Protein AF-A0A816VX18-F1 (afdb_monomer)

pLDDT: mean 90.11, std 10.81, range [42.66, 98.06]

Mean predicted aligned error: 5.82 Å

InterPro domains:
  IPR019721 NADH-ubiquinone oxidoreductase, 21kDa subunit, N-terminal [PF10785] (11-89)
  IPR053229 NADH-ubiquinone oxidoreductase subunit [PTHR34062] (1-101)

Radius of gyration: 18.56 Å; Cα contacts (8 Å, |Δi|>4): 127; chains: 1; bounding box: 46×25×58 Å

Structure (mmCIF, N/CA/C/O backbone):
data_AF-A0A816VX18-F1
#
_entry.id   AF-A0A816VX18-F1
#
loop_
_atom_site.group_PDB
_atom_site.id
_atom_site.type_symbol
_atom_site.label_atom_id
_atom_site.label_alt_id
_atom_site.label_comp_id
_atom_site.label_asym_id
_atom_site.label_entity_id
_atom_site.label_seq_id
_atom_site.pdbx_PDB_ins_code
_atom_site.Cartn_x
_atom_site.Cartn_y
_atom_site.Cartn_z
_atom_site.occupancy
_atom_site.B_iso_or_equiv
_atom_site.auth_seq_id
_atom_site.auth_comp_id
_atom_site.auth_asym_id
_atom_site.auth_atom_id
_atom_site.pdbx_PDB_model_num
ATOM 1 N N . MET A 1 1 ? -30.145 9.230 -4.446 1.00 56.41 1 MET A N 1
ATOM 2 C CA . MET A 1 1 ? -29.275 8.123 -4.893 1.00 56.41 1 MET A CA 1
ATOM 3 C C . MET A 1 1 ? -28.986 7.280 -3.664 1.00 56.41 1 MET A C 1
ATOM 5 O O . MET A 1 1 ? -28.496 7.844 -2.697 1.00 56.41 1 MET A O 1
ATOM 9 N N . ASN A 1 2 ? -29.383 6.006 -3.648 1.00 65.81 2 ASN A N 1
ATOM 10 C CA . ASN A 1 2 ? -29.204 5.138 -2.477 1.00 65.81 2 ASN A CA 1
ATOM 11 C C . ASN A 1 2 ? -27.778 4.574 -2.511 1.00 65.81 2 ASN A C 1
ATOM 13 O O . ASN A 1 2 ? -27.458 3.789 -3.400 1.00 65.81 2 ASN A O 1
ATOM 17 N N . THR A 1 3 ? -26.913 5.022 -1.601 1.00 76.38 3 THR A N 1
ATOM 18 C CA . THR A 1 3 ? -25.482 4.661 -1.544 1.00 76.38 3 THR A CA 1
ATOM 19 C C . THR A 1 3 ? -25.149 3.849 -0.291 1.00 76.38 3 THR A C 1
ATOM 21 O O . THR A 1 3 ? -24.056 3.970 0.262 1.00 76.38 3 THR A O 1
ATOM 24 N N . ASP A 1 4 ? -26.109 3.062 0.197 1.00 78.50 4 ASP A N 1
ATOM 25 C CA . ASP A 1 4 ? -25.935 2.267 1.408 1.00 78.50 4 ASP A CA 1
ATOM 26 C C . ASP A 1 4 ? -24.893 1.170 1.197 1.00 78.50 4 ASP A C 1
ATOM 28 O O . ASP A 1 4 ? -25.033 0.298 0.337 1.00 78.50 4 ASP A O 1
ATOM 32 N N . ILE A 1 5 ? -23.855 1.181 2.032 1.00 74.50 5 ILE A N 1
ATOM 33 C CA . ILE A 1 5 ? -22.851 0.121 2.049 1.00 74.50 5 ILE A CA 1
ATOM 34 C C . ILE A 1 5 ? -23.404 -1.034 2.890 1.00 74.50 5 ILE A C 1
ATOM 36 O O . ILE A 1 5 ? -23.341 -1.059 4.126 1.00 74.50 5 ILE A O 1
ATOM 40 N N . THR A 1 6 ? -24.009 -1.991 2.194 1.00 77.94 6 THR A N 1
ATOM 41 C CA . THR A 1 6 ? -24.430 -3.282 2.738 1.00 77.94 6 THR A CA 1
ATOM 42 C C . THR A 1 6 ? -23.685 -4.371 1.977 1.00 77.94 6 THR A C 1
ATOM 44 O O . THR A 1 6 ? -23.769 -4.461 0.756 1.00 77.94 6 THR A O 1
ATOM 47 N N . ALA A 1 7 ? -22.883 -5.158 2.692 1.00 79.81 7 ALA A N 1
ATOM 48 C CA . ALA A 1 7 ? -22.238 -6.323 2.107 1.00 79.81 7 ALA A CA 1
ATOM 49 C C . ALA A 1 7 ? -23.211 -7.506 2.108 1.00 79.81 7 ALA A C 1
ATOM 51 O O . ALA A 1 7 ? -24.058 -7.621 2.996 1.00 79.81 7 ALA A O 1
ATOM 52 N N . LEU A 1 8 ? -23.064 -8.382 1.114 1.00 81.12 8 LEU A N 1
ATOM 53 C CA . LEU A 1 8 ? -23.797 -9.647 1.048 1.00 81.12 8 LEU A CA 1
ATOM 54 C C . LEU A 1 8 ? -23.406 -10.569 2.215 1.00 81.12 8 LEU A C 1
ATOM 56 O O . LEU A 1 8 ? -24.267 -11.180 2.843 1.00 81.12 8 LEU A O 1
ATOM 60 N N . GLU A 1 9 ? -22.110 -10.622 2.529 1.00 85.00 9 GLU A N 1
ATOM 61 C CA . GLU A 1 9 ? -21.565 -11.351 3.674 1.00 85.00 9 GLU A CA 1
ATOM 62 C C . GLU A 1 9 ? -21.620 -10.482 4.938 1.00 85.00 9 GLU A C 1
ATOM 64 O O . GLU A 1 9 ? -21.331 -9.281 4.904 1.00 85.00 9 GLU A O 1
ATOM 69 N N . LYS A 1 10 ? -21.955 -11.089 6.081 1.00 86.44 10 LYS A N 1
ATOM 70 C CA . LYS A 1 10 ? -21.894 -10.398 7.373 1.00 86.44 10 LYS A CA 1
ATOM 71 C C . LYS A 1 10 ? -20.434 -10.266 7.840 1.00 86.44 10 LYS A C 1
ATOM 73 O O . LYS A 1 10 ? -19.651 -11.190 7.629 1.00 86.44 10 LYS A O 1
ATOM 78 N N . PRO A 1 11 ? -20.065 -9.155 8.505 1.00 89.00 11 PRO A N 1
ATOM 79 C CA . PRO A 1 11 ? -18.744 -9.016 9.110 1.00 89.00 11 PRO A CA 1
ATOM 80 C C . P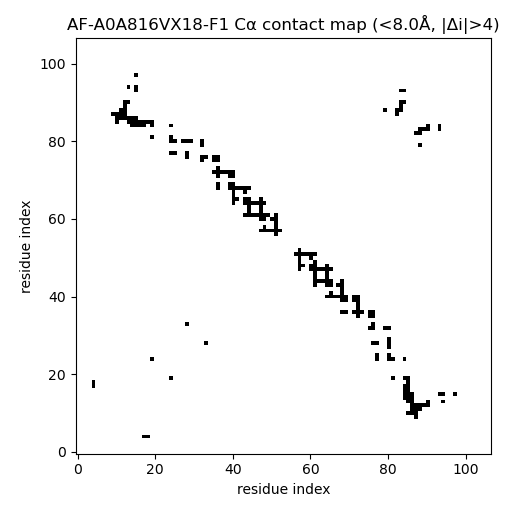RO A 1 11 ? -18.534 -10.098 10.177 1.00 89.00 11 PRO A C 1
ATOM 82 O O . PRO A 1 11 ? -19.426 -10.359 10.986 1.00 89.00 11 PRO A O 1
ATOM 85 N N . GLN A 1 12 ? -17.363 -10.736 10.154 1.00 92.00 12 GLN A N 1
ATOM 86 C CA . GLN A 1 12 ? -16.998 -11.823 11.072 1.00 92.00 12 GLN A CA 1
ATOM 87 C C . GLN A 1 12 ? -16.338 -11.309 12.361 1.00 92.00 12 GLN A C 1
ATOM 89 O O . GLN A 1 12 ? -16.331 -12.010 13.371 1.00 92.00 12 GLN A O 1
ATOM 94 N N . TYR A 1 13 ? -15.817 -10.081 12.338 1.00 93.00 13 TYR A N 1
ATOM 95 C CA . TYR A 1 13 ? -15.158 -9.408 13.456 1.00 93.00 13 TYR A CA 1
ATOM 96 C C . TYR A 1 13 ? -15.981 -8.197 13.933 1.00 93.00 13 TYR A C 1
ATOM 98 O O . TYR A 1 13 ? -16.842 -7.707 13.193 1.00 93.00 13 TYR A O 1
ATOM 106 N N . PRO A 1 14 ? -15.744 -7.683 15.157 1.00 91.81 14 PRO A N 1
ATOM 107 C CA . PRO A 1 14 ? -16.469 -6.525 15.674 1.00 91.81 14 PRO A CA 1
ATOM 108 C C . PRO A 1 14 ? -16.352 -5.317 14.741 1.00 91.81 14 PRO A C 1
ATOM 110 O O . PRO A 1 14 ? -15.257 -4.909 14.371 1.00 91.81 14 PRO A O 1
ATOM 113 N N . VAL A 1 15 ? -17.477 -4.713 14.364 1.00 92.94 15 VAL A N 1
ATOM 114 C CA . VAL A 1 15 ? -17.471 -3.541 13.479 1.00 92.94 15 VAL A CA 1
ATOM 115 C C . VAL A 1 15 ? -17.050 -2.304 14.274 1.00 92.94 15 VAL A C 1
ATOM 117 O O . VAL A 1 15 ? -17.765 -1.877 15.181 1.00 92.94 15 VAL A O 1
ATOM 120 N N . VAL A 1 16 ? -15.912 -1.705 13.916 1.00 91.81 16 VAL A N 1
ATOM 121 C CA . VAL A 1 16 ? -15.431 -0.449 14.519 1.00 91.81 16 VAL A CA 1
ATOM 122 C C . VAL A 1 16 ? -16.078 0.753 13.834 1.00 91.81 16 VAL A C 1
ATOM 124 O O . VAL A 1 16 ? -16.511 1.697 14.497 1.00 91.81 16 VAL A O 1
ATOM 127 N N . ASP A 1 17 ? -16.150 0.720 12.504 1.00 89.69 17 ASP A N 1
ATOM 128 C CA . ASP A 1 17 ? -16.812 1.728 11.682 1.00 89.69 17 ASP A CA 1
ATOM 129 C C . ASP A 1 17 ? -17.375 1.079 10.412 1.00 89.69 17 ASP A C 1
ATOM 131 O O . ASP A 1 17 ? -16.641 0.460 9.644 1.00 89.69 17 ASP A O 1
ATOM 135 N N . ARG A 1 18 ? -18.687 1.211 10.196 1.00 87.25 18 ARG A N 1
ATOM 136 C CA . ARG A 1 18 ? -19.390 0.575 9.073 1.00 87.25 18 ARG A CA 1
ATOM 137 C C . ARG A 1 18 ? -19.130 1.275 7.738 1.00 87.25 18 ARG A C 1
ATOM 139 O O . ARG A 1 18 ? -19.188 0.623 6.701 1.00 87.25 18 ARG A O 1
ATOM 146 N N . ASN A 1 19 ? -18.886 2.583 7.754 1.00 90.44 19 ASN A N 1
ATOM 147 C CA . ASN A 1 19 ? -18.629 3.371 6.550 1.00 90.44 19 ASN A CA 1
ATOM 148 C C . ASN A 1 19 ? -17.539 4.412 6.849 1.00 90.44 19 ASN A C 1
ATOM 150 O O . ASN A 1 19 ? -17.837 5.603 6.992 1.00 90.44 19 ASN A O 1
ATOM 154 N N . PRO A 1 20 ? -16.279 3.967 7.012 1.00 89.69 20 PRO A N 1
ATOM 155 C CA . PRO A 1 20 ? -15.204 4.854 7.414 1.00 89.69 20 PRO A CA 1
ATOM 156 C C . PRO A 1 20 ? -14.892 5.868 6.300 1.00 89.69 20 PRO A C 1
ATOM 158 O O . PRO A 1 20 ? -14.706 5.475 5.1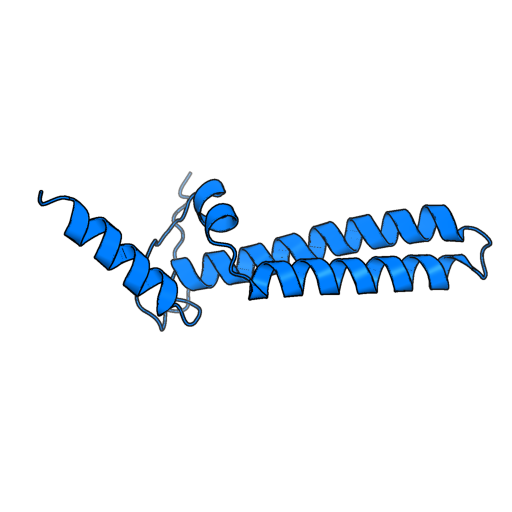45 1.00 89.69 20 PRO A O 1
ATOM 161 N N . PRO A 1 21 ? -14.759 7.171 6.614 1.00 93.25 21 PRO A N 1
ATOM 162 C CA . PRO A 1 21 ? -14.340 8.155 5.625 1.00 93.25 21 PRO A CA 1
ATOM 163 C C . PRO A 1 21 ? -12.902 7.880 5.170 1.00 93.25 21 PRO A C 1
ATOM 165 O O . PRO A 1 21 ? -12.084 7.345 5.922 1.00 93.25 21 PRO A O 1
ATOM 168 N N . PHE A 1 22 ? -12.562 8.306 3.951 1.00 91.94 22 PHE A N 1
ATOM 169 C CA . PHE A 1 22 ? -11.258 8.047 3.329 1.00 91.94 22 PHE A CA 1
ATOM 170 C C . PHE A 1 22 ? -10.060 8.375 4.237 1.00 91.94 22 PHE A C 1
ATOM 172 O O . PHE A 1 22 ? -9.154 7.557 4.392 1.00 91.94 22 PHE A O 1
ATOM 179 N N . THR A 1 23 ? -10.079 9.539 4.892 1.00 93.94 23 THR A N 1
ATOM 180 C CA . THR A 1 23 ? -9.001 9.989 5.788 1.00 93.94 23 THR A CA 1
ATOM 181 C C . THR A 1 23 ? -8.816 9.075 6.996 1.00 93.94 23 THR A C 1
ATOM 183 O O . THR A 1 23 ? -7.688 8.869 7.437 1.00 93.94 23 THR A O 1
ATOM 186 N N . LYS A 1 24 ? -9.899 8.474 7.503 1.00 93.25 24 LYS A N 1
ATOM 187 C CA . LYS A 1 24 ? -9.845 7.515 8.611 1.00 93.25 24 LYS A CA 1
ATOM 188 C C . LYS A 1 24 ? -9.229 6.193 8.172 1.00 93.25 24 LYS A C 1
ATOM 190 O O . LYS A 1 24 ? -8.438 5.631 8.918 1.00 93.25 24 LYS A O 1
ATOM 195 N N . VAL A 1 25 ? -9.543 5.721 6.965 1.00 94.62 25 VAL A N 1
ATOM 196 C CA . VAL A 1 25 ? -8.965 4.481 6.423 1.00 94.62 25 VAL A CA 1
ATOM 197 C C . VAL A 1 25 ? -7.459 4.625 6.216 1.00 94.62 25 VAL A C 1
ATOM 199 O O . VAL A 1 25 ? -6.697 3.776 6.677 1.00 94.62 25 VAL A O 1
ATOM 202 N N . VAL A 1 26 ? -7.022 5.709 5.569 1.00 94.50 26 VAL A N 1
ATOM 203 C CA . VAL A 1 26 ? -5.592 5.967 5.328 1.00 94.50 26 VAL A CA 1
ATOM 204 C C . VAL A 1 26 ? -4.850 6.239 6.640 1.00 94.50 26 VAL A C 1
ATOM 206 O O . VAL A 1 26 ? -3.754 5.728 6.848 1.00 94.50 26 VAL A O 1
ATOM 209 N N . GLY A 1 27 ? -5.472 6.967 7.572 1.00 93.69 27 GLY A N 1
ATOM 210 C CA . GLY A 1 27 ? -4.919 7.189 8.910 1.00 93.69 27 GLY A CA 1
ATOM 211 C C . GLY A 1 27 ? -4.828 5.927 9.779 1.00 93.69 27 GLY A C 1
ATOM 212 O O . GLY A 1 27 ? -4.106 5.935 10.770 1.00 93.69 27 GLY A O 1
ATOM 213 N N . ASN A 1 28 ? -5.528 4.846 9.415 1.00 94.06 28 ASN A N 1
ATOM 214 C CA . ASN A 1 28 ? -5.524 3.559 10.122 1.00 94.06 28 ASN A CA 1
ATOM 215 C C . ASN A 1 28 ? -4.546 2.532 9.513 1.00 94.06 28 ASN A C 1
ATOM 217 O O . ASN A 1 28 ? -4.611 1.340 9.815 1.00 94.06 28 ASN A O 1
ATOM 221 N N . PHE A 1 29 ? -3.638 2.956 8.630 1.00 94.56 29 PHE A N 1
ATOM 222 C CA . PHE A 1 29 ? -2.628 2.050 8.084 1.00 94.56 29 PHE A CA 1
ATOM 223 C C . PHE A 1 29 ? -1.717 1.525 9.194 1.00 94.56 29 PHE A C 1
ATOM 225 O O . PHE A 1 29 ? -1.068 2.282 9.916 1.00 94.56 29 PHE A O 1
ATOM 232 N N . SER A 1 30 ? -1.661 0.202 9.303 1.00 93.94 30 SER A N 1
ATOM 233 C CA . SER A 1 30 ? -0.739 -0.500 10.185 1.00 93.94 30 SER A CA 1
ATOM 234 C C . SER A 1 30 ? 0.664 -0.522 9.579 1.00 93.94 30 SER A C 1
ATOM 236 O O . SER A 1 30 ? 0.849 -0.332 8.373 1.00 93.94 30 SER A O 1
ATOM 238 N N . VAL A 1 31 ? 1.668 -0.844 10.399 1.00 95.38 31 VAL A N 1
ATOM 239 C CA . VAL A 1 31 ? 3.041 -1.094 9.922 1.00 95.38 31 VAL A CA 1
ATOM 240 C C . VAL A 1 31 ? 3.052 -2.140 8.801 1.00 95.38 31 VAL A C 1
ATOM 242 O O . VAL A 1 31 ? 3.778 -1.992 7.819 1.00 95.38 31 VAL A O 1
ATOM 245 N N . LEU A 1 32 ? 2.200 -3.165 8.903 1.00 94.44 32 LEU A N 1
ATOM 246 C CA . LEU A 1 32 ? 2.082 -4.204 7.887 1.00 94.44 32 LEU A CA 1
ATOM 247 C C . LEU A 1 32 ? 1.502 -3.671 6.567 1.00 94.44 32 LEU A C 1
ATOM 249 O O . LEU A 1 32 ? 1.913 -4.126 5.502 1.00 94.44 32 LEU A O 1
ATOM 253 N N . ASP A 1 33 ? 0.589 -2.700 6.605 1.00 95.25 33 ASP A N 1
ATOM 254 C CA . ASP A 1 33 ? 0.034 -2.101 5.385 1.00 95.25 33 ASP A CA 1
ATOM 255 C C . ASP A 1 33 ? 1.082 -1.260 4.655 1.00 95.25 33 ASP A C 1
ATOM 257 O O . ASP A 1 33 ? 1.228 -1.391 3.440 1.00 95.25 33 ASP A O 1
ATOM 261 N N . TYR A 1 34 ? 1.875 -0.474 5.391 1.00 95.25 34 TYR A N 1
ATOM 262 C CA . TYR A 1 34 ? 3.010 0.252 4.816 1.00 95.25 34 TYR A CA 1
ATOM 263 C C . TYR A 1 34 ? 4.075 -0.690 4.257 1.00 95.25 34 TYR A C 1
ATOM 265 O O . TYR A 1 34 ? 4.614 -0.425 3.183 1.00 95.25 34 TYR A O 1
ATOM 273 N N . LEU A 1 35 ? 4.345 -1.808 4.938 1.00 97.44 35 LEU A N 1
ATOM 274 C CA . LEU A 1 35 ? 5.271 -2.831 4.455 1.00 97.44 35 LEU A CA 1
ATOM 275 C C . LEU A 1 35 ? 4.769 -3.485 3.162 1.00 97.44 35 LEU A C 1
ATOM 277 O O . LEU A 1 35 ? 5.536 -3.670 2.219 1.00 97.44 35 LEU A O 1
ATOM 281 N N . ARG A 1 36 ? 3.478 -3.820 3.087 1.00 94.75 36 ARG A N 1
ATOM 282 C CA . ARG A 1 36 ? 2.859 -4.384 1.877 1.00 94.75 36 ARG A CA 1
ATOM 283 C C . ARG A 1 36 ? 2.901 -3.386 0.725 1.00 94.75 36 ARG A C 1
ATOM 285 O O . ARG A 1 36 ? 3.313 -3.747 -0.374 1.00 94.75 36 ARG A O 1
ATOM 292 N N . PHE A 1 37 ? 2.530 -2.136 0.985 1.00 94.44 37 PHE A N 1
ATOM 293 C CA . PHE A 1 37 ? 2.581 -1.049 0.012 1.00 94.44 37 PHE A CA 1
ATOM 294 C C . PHE A 1 37 ? 3.996 -0.833 -0.543 1.00 94.44 37 PHE A C 1
ATOM 296 O O . PHE A 1 37 ? 4.181 -0.803 -1.764 1.00 94.44 37 PHE A O 1
ATOM 303 N N . SER A 1 38 ? 4.998 -0.731 0.335 1.00 96.31 38 SER A N 1
ATOM 304 C CA . SER A 1 38 ? 6.387 -0.514 -0.074 1.00 96.31 38 SER A CA 1
ATOM 305 C C . SER A 1 38 ? 6.957 -1.719 -0.818 1.00 96.31 38 SER A C 1
ATOM 307 O O . SER A 1 38 ? 7.629 -1.540 -1.832 1.00 96.31 38 SER A O 1
ATOM 309 N N . THR A 1 39 ? 6.628 -2.939 -0.387 1.00 97.69 39 THR A N 1
ATOM 310 C CA . THR A 1 39 ? 7.075 -4.174 -1.046 1.00 97.69 39 THR A CA 1
ATOM 311 C C . THR A 1 39 ? 6.488 -4.301 -2.450 1.00 97.69 39 THR A C 1
ATOM 313 O O . THR A 1 39 ? 7.232 -4.541 -3.399 1.00 97.69 39 THR A O 1
ATOM 316 N N . ILE A 1 40 ? 5.175 -4.092 -2.612 1.00 96.81 40 ILE A N 1
ATOM 317 C CA . ILE A 1 40 ? 4.514 -4.146 -3.927 1.00 96.81 40 ILE A CA 1
ATOM 318 C C . ILE A 1 40 ? 5.114 -3.094 -4.864 1.00 96.81 40 ILE A C 1
ATOM 320 O O . ILE A 1 40 ? 5.447 -3.400 -6.010 1.00 96.81 40 ILE A O 1
ATOM 324 N N . THR A 1 41 ? 5.307 -1.873 -4.364 1.00 97.12 41 THR A N 1
ATOM 325 C CA . THR A 1 41 ? 5.921 -0.794 -5.143 1.00 97.12 41 THR A CA 1
ATOM 326 C C . THR A 1 41 ? 7.351 -1.145 -5.545 1.00 97.12 41 THR A C 1
ATOM 328 O O . THR A 1 41 ? 7.692 -1.046 -6.721 1.00 97.12 41 THR A O 1
ATOM 331 N N . GLY A 1 42 ? 8.170 -1.614 -4.601 1.00 97.50 42 GLY A N 1
ATOM 332 C CA . GLY A 1 42 ? 9.562 -1.990 -4.844 1.00 97.50 42 GLY A CA 1
ATOM 333 C C . GLY A 1 42 ? 9.693 -3.081 -5.904 1.00 97.50 42 GLY A C 1
ATOM 334 O O . GLY A 1 42 ? 10.426 -2.902 -6.875 1.00 97.50 42 GLY A O 1
ATOM 335 N N . VAL A 1 43 ? 8.914 -4.161 -5.781 1.00 98.06 43 VAL A N 1
ATOM 336 C CA . VAL A 1 43 ? 8.891 -5.240 -6.781 1.00 98.06 43 VAL A CA 1
ATOM 337 C C . VAL A 1 43 ? 8.465 -4.709 -8.149 1.00 98.06 43 VAL A C 1
ATOM 339 O O . VAL A 1 43 ? 9.090 -5.042 -9.155 1.00 98.06 43 VAL A O 1
ATOM 342 N N . SER A 1 44 ? 7.446 -3.849 -8.211 1.00 96.94 44 SER A N 1
ATOM 343 C CA . SER A 1 44 ? 6.964 -3.300 -9.483 1.00 96.94 44 SER A CA 1
ATOM 344 C C . SER A 1 44 ? 7.992 -2.391 -10.168 1.00 96.94 44 SER A C 1
ATOM 346 O O . SER A 1 44 ? 8.195 -2.494 -11.379 1.00 96.94 44 SER A O 1
ATOM 348 N N . VAL A 1 45 ? 8.714 -1.568 -9.401 1.00 97.38 45 VAL A N 1
ATOM 349 C CA . VAL A 1 45 ? 9.848 -0.765 -9.894 1.00 97.38 45 VAL A CA 1
ATOM 350 C C . VAL A 1 45 ? 10.949 -1.671 -10.446 1.00 97.38 45 VAL A C 1
ATOM 352 O O . VAL A 1 45 ? 11.435 -1.432 -11.554 1.00 97.38 45 VAL A O 1
ATOM 355 N N . THR A 1 46 ? 11.328 -2.725 -9.715 1.00 96.75 46 THR A N 1
ATOM 356 C CA . THR A 1 46 ? 12.360 -3.676 -10.157 1.00 96.75 46 THR A CA 1
ATOM 357 C C . THR A 1 46 ? 11.953 -4.381 -11.448 1.00 96.75 46 THR A C 1
ATOM 359 O O . THR A 1 46 ? 12.744 -4.437 -12.390 1.00 96.75 46 THR A O 1
ATOM 362 N N . VAL A 1 47 ? 10.715 -4.871 -11.531 1.00 97.50 47 VAL A N 1
ATOM 363 C CA . VAL A 1 47 ? 10.190 -5.516 -12.744 1.00 97.50 47 VAL A CA 1
ATOM 364 C C . VAL A 1 47 ? 10.150 -4.529 -13.911 1.00 97.50 47 VAL A C 1
ATOM 366 O O . VAL A 1 47 ? 10.620 -4.867 -14.998 1.00 97.50 47 VAL A O 1
ATOM 369 N N . GLY A 1 48 ? 9.673 -3.300 -13.692 1.00 96.12 48 GLY A N 1
ATOM 370 C CA . GLY A 1 48 ? 9.677 -2.240 -14.701 1.00 96.12 48 GLY A CA 1
ATOM 371 C C . GLY A 1 48 ? 11.085 -1.970 -15.231 1.00 96.12 48 GLY A C 1
ATOM 372 O O . GLY A 1 48 ? 11.321 -2.029 -16.436 1.00 96.12 48 GLY A O 1
ATOM 373 N N . TYR A 1 49 ? 12.060 -1.797 -14.339 1.00 96.81 49 TYR A N 1
ATOM 374 C CA . TYR A 1 49 ? 13.453 -1.591 -14.730 1.00 96.81 49 TYR A CA 1
ATOM 375 C C . TYR A 1 49 ? 13.997 -2.740 -15.587 1.00 96.81 49 TYR A C 1
ATOM 377 O O . TYR A 1 49 ? 14.488 -2.494 -16.690 1.00 96.81 49 TYR A O 1
ATOM 385 N N . LEU A 1 50 ? 13.878 -3.986 -15.109 1.00 96.94 50 LEU A N 1
ATOM 386 C CA . LEU A 1 50 ? 14.399 -5.171 -15.800 1.00 96.94 50 LEU A CA 1
ATOM 387 C C . LEU A 1 50 ? 13.722 -5.382 -17.160 1.00 96.94 50 LEU A C 1
ATOM 389 O O . LEU A 1 50 ? 14.403 -5.658 -18.150 1.00 96.94 50 LEU A O 1
ATOM 393 N N . SER A 1 51 ? 12.403 -5.185 -17.236 1.00 94.69 51 SER A N 1
ATOM 394 C CA . SER A 1 51 ? 11.645 -5.292 -18.488 1.00 94.69 51 SER A CA 1
ATOM 395 C C . SER A 1 51 ? 12.042 -4.224 -19.515 1.00 94.69 51 SER A C 1
ATOM 397 O O . SER A 1 51 ? 12.012 -4.479 -20.719 1.00 94.69 51 SER A O 1
ATOM 399 N N . GLY A 1 52 ? 12.497 -3.056 -19.050 1.00 94.56 52 GLY A N 1
ATOM 400 C CA . GLY A 1 52 ? 12.949 -1.955 -19.892 1.00 94.56 52 GLY A CA 1
ATOM 401 C C . GLY A 1 52 ? 14.393 -2.067 -20.398 1.00 94.56 52 GLY A C 1
ATOM 402 O O . GLY A 1 52 ? 14.772 -1.279 -21.264 1.00 94.56 52 GLY A O 1
ATOM 403 N N . ILE A 1 53 ? 15.205 -3.019 -19.916 1.00 94.94 53 ILE A N 1
ATOM 404 C CA . ILE A 1 53 ? 16.615 -3.166 -20.340 1.00 94.94 53 ILE A CA 1
ATOM 405 C C . ILE A 1 53 ? 16.708 -3.535 -21.823 1.00 94.94 53 ILE A C 1
ATOM 407 O O . ILE A 1 53 ? 17.367 -2.837 -22.590 1.00 94.94 53 ILE A O 1
ATOM 411 N N . LYS A 1 54 ? 16.030 -4.613 -22.232 1.00 91.38 54 LYS A N 1
ATOM 412 C CA . LYS A 1 54 ? 16.069 -5.123 -23.611 1.00 91.38 54 LYS A CA 1
ATOM 413 C C . LYS A 1 54 ? 15.560 -4.110 -24.652 1.00 91.38 54 LYS A C 1
ATOM 415 O O . LYS A 1 54 ? 16.237 -3.943 -25.661 1.00 91.38 54 LYS A O 1
ATOM 420 N N . PRO A 1 55 ? 14.424 -3.419 -24.441 1.00 94.25 55 PRO A N 1
ATOM 421 C CA . 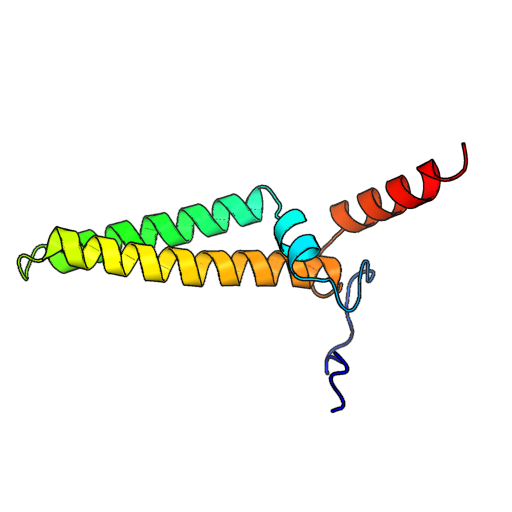PRO A 1 55 ? 13.957 -2.385 -25.366 1.00 94.25 55 PRO A CA 1
ATOM 422 C C . PRO A 1 55 ? 14.680 -1.030 -25.217 1.00 94.25 55 PRO A C 1
ATOM 424 O O . PRO A 1 55 ? 14.321 -0.084 -25.910 1.00 94.25 55 PRO A O 1
ATOM 427 N N . GLY A 1 56 ? 15.663 -0.891 -24.316 1.00 95.44 56 GLY A N 1
ATOM 428 C CA . GLY A 1 56 ? 16.416 0.358 -24.129 1.00 95.44 56 GLY A CA 1
ATOM 429 C C . GLY A 1 56 ? 15.667 1.470 -23.377 1.00 95.44 56 GLY A C 1
ATOM 430 O O . GLY A 1 56 ? 16.155 2.594 -23.302 1.00 95.44 56 GLY A O 1
ATOM 431 N N . ILE A 1 57 ? 14.516 1.168 -22.770 1.00 95.69 57 ILE A N 1
ATOM 432 C CA . ILE A 1 57 ? 13.633 2.119 -22.066 1.00 95.69 57 ILE A CA 1
ATOM 433 C C . ILE A 1 57 ? 13.586 1.878 -20.548 1.00 95.69 57 ILE A C 1
ATOM 435 O O . ILE A 1 57 ? 12.558 2.083 -19.905 1.00 95.69 57 ILE A O 1
ATOM 439 N N . LYS A 1 58 ? 14.704 1.454 -19.947 1.00 94.44 58 LYS A N 1
ATOM 440 C CA . LYS A 1 58 ? 14.807 1.121 -18.510 1.00 94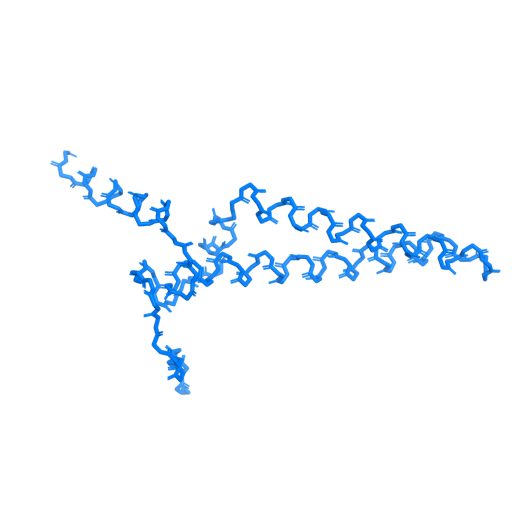.44 58 LYS A CA 1
ATOM 441 C C . LYS A 1 58 ? 14.292 2.215 -17.568 1.00 94.44 58 LYS A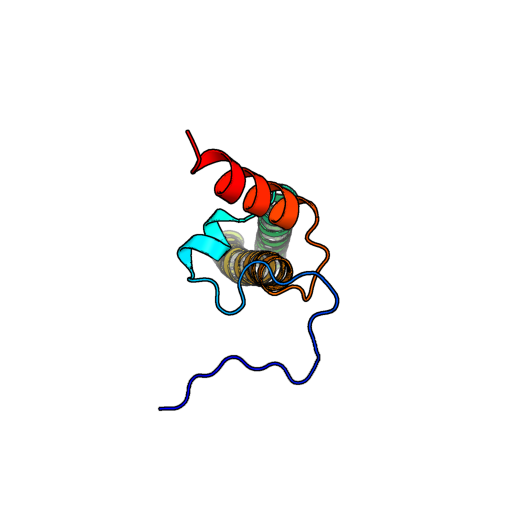 C 1
ATOM 443 O O . LYS A 1 58 ? 13.656 1.898 -16.575 1.00 94.44 58 LYS A O 1
ATOM 448 N N . GLY A 1 59 ? 14.529 3.490 -17.887 1.00 94.75 59 GLY A N 1
ATOM 449 C CA . GLY A 1 59 ? 14.056 4.623 -17.085 1.00 94.75 59 GLY A CA 1
ATOM 450 C C . GLY A 1 59 ? 12.532 4.775 -17.144 1.00 94.75 59 GLY A C 1
ATOM 451 O O . GLY A 1 59 ? 11.878 4.608 -16.117 1.00 94.75 59 GLY A O 1
ATOM 452 N N . PRO A 1 60 ? 11.945 5.026 -18.330 1.00 97.00 60 PRO A N 1
ATOM 453 C CA . PRO A 1 60 ? 10.493 5.140 -18.478 1.00 97.00 60 PRO A CA 1
ATOM 454 C C . PRO A 1 60 ? 9.729 3.898 -18.002 1.00 97.00 60 PRO A C 1
ATOM 456 O O . PRO A 1 60 ? 8.733 4.025 -17.298 1.00 97.00 60 PRO A O 1
ATOM 459 N N . SER A 1 61 ? 10.225 2.697 -18.313 1.00 95.94 61 SER A N 1
ATOM 460 C CA . SER A 1 61 ? 9.590 1.443 -17.893 1.00 95.94 61 SER A CA 1
ATOM 461 C C . SER A 1 61 ? 9.617 1.255 -16.370 1.00 95.94 61 SER A C 1
ATOM 463 O O . SER A 1 61 ? 8.615 0.852 -15.781 1.00 95.94 61 SER A O 1
ATOM 465 N N . MET A 1 62 ? 10.713 1.637 -15.705 1.00 97.44 62 MET A N 1
ATOM 466 C CA . MET A 1 62 ? 10.800 1.685 -14.242 1.00 97.44 62 MET A CA 1
ATOM 467 C C . MET A 1 62 ? 9.803 2.680 -13.633 1.00 97.44 62 MET A C 1
ATOM 469 O O . MET A 1 62 ? 9.165 2.351 -12.637 1.00 97.44 62 MET A O 1
ATOM 473 N N . VAL A 1 63 ? 9.638 3.870 -14.225 1.00 97.94 63 VAL A N 1
ATOM 474 C CA . VAL A 1 63 ? 8.668 4.881 -13.760 1.00 97.94 63 VAL A CA 1
ATOM 475 C C . VAL A 1 63 ? 7.242 4.349 -13.875 1.00 97.94 63 VAL A C 1
ATOM 477 O O . VAL A 1 63 ? 6.482 4.423 -12.912 1.00 97.94 63 VAL A O 1
ATOM 480 N N . THR A 1 64 ? 6.887 3.757 -15.017 1.00 97.00 64 THR A N 1
ATOM 481 C CA . THR A 1 64 ? 5.569 3.138 -15.209 1.00 97.00 64 THR A CA 1
ATOM 482 C C . THR A 1 64 ? 5.341 1.984 -14.232 1.00 97.00 64 THR A C 1
ATOM 484 O O . THR A 1 64 ? 4.277 1.920 -13.620 1.00 97.00 64 THR A O 1
ATOM 487 N N . GLY A 1 65 ? 6.340 1.118 -14.024 1.00 96.81 65 GLY A N 1
ATOM 488 C CA . GLY A 1 65 ? 6.292 0.075 -12.995 1.00 96.81 65 GLY A CA 1
ATOM 489 C C . GLY A 1 65 ? 6.062 0.662 -11.601 1.00 96.81 65 GLY A C 1
ATOM 490 O O . GLY A 1 65 ? 5.156 0.244 -10.891 1.00 96.81 65 GLY A O 1
ATOM 491 N N . GLY A 1 66 ? 6.785 1.720 -11.237 1.00 97.69 66 GLY A N 1
ATOM 492 C CA . GLY A 1 66 ? 6.572 2.433 -9.978 1.00 97.69 66 GLY A CA 1
ATOM 493 C C . GLY A 1 66 ? 5.156 2.985 -9.817 1.00 97.69 66 GLY A C 1
ATOM 494 O O . GLY A 1 66 ? 4.556 2.795 -8.764 1.00 97.69 66 GLY A O 1
ATOM 495 N N . LEU A 1 67 ? 4.587 3.604 -10.854 1.00 98.06 67 LEU A N 1
ATOM 496 C CA . LEU A 1 67 ? 3.211 4.116 -10.820 1.00 98.06 67 LEU A CA 1
ATOM 497 C C . LEU A 1 67 ? 2.179 2.995 -10.628 1.00 98.06 67 LEU A C 1
ATOM 499 O O . LEU A 1 67 ? 1.258 3.140 -9.824 1.00 98.06 67 LEU A O 1
ATOM 503 N N . ILE A 1 68 ? 2.354 1.865 -11.319 1.00 97.38 68 ILE A N 1
ATOM 504 C CA . ILE A 1 68 ? 1.490 0.686 -11.163 1.00 97.38 68 ILE A CA 1
ATOM 505 C C . ILE A 1 68 ? 1.614 0.117 -9.747 1.00 97.38 68 ILE A C 1
ATOM 507 O O . ILE A 1 68 ? 0.603 -0.158 -9.102 1.00 97.38 68 ILE A O 1
ATOM 511 N N . GLY A 1 69 ? 2.842 -0.027 -9.250 1.00 96.38 69 GLY A N 1
ATOM 512 C CA . GLY A 1 69 ? 3.123 -0.521 -7.907 1.00 96.38 69 GLY A CA 1
ATOM 513 C C . GLY A 1 69 ? 2.550 0.375 -6.812 1.00 96.38 69 GLY A C 1
ATOM 514 O O . GLY A 1 69 ? 1.923 -0.134 -5.886 1.00 96.38 69 GLY A O 1
ATOM 515 N N . LEU A 1 70 ? 2.683 1.696 -6.952 1.00 97.38 70 LEU A N 1
ATOM 516 C CA . LEU A 1 70 ? 2.090 2.668 -6.033 1.00 97.38 70 LEU A CA 1
ATOM 517 C C . LEU A 1 70 ? 0.566 2.551 -6.015 1.00 97.38 70 LEU A C 1
ATOM 519 O O . LEU A 1 70 ? -0.028 2.467 -4.942 1.00 97.38 70 LEU A O 1
ATOM 523 N N . MET A 1 71 ? -0.065 2.506 -7.191 1.00 97.56 71 MET A N 1
ATOM 524 C CA . MET A 1 71 ? -1.518 2.383 -7.305 1.00 97.56 71 MET A CA 1
ATOM 525 C C . MET A 1 71 ? -2.016 1.065 -6.697 1.00 97.56 71 MET A C 1
ATOM 527 O O . MET A 1 71 ? -2.867 1.077 -5.808 1.00 97.56 71 MET A O 1
ATOM 531 N N . GLY A 1 72 ? -1.451 -0.070 -7.116 1.00 95.56 72 GLY A N 1
ATOM 532 C CA . GLY A 1 72 ? -1.849 -1.390 -6.625 1.00 95.56 72 GLY A CA 1
ATOM 533 C C . GLY A 1 72 ? -1.549 -1.585 -5.138 1.00 95.56 72 GLY A C 1
ATOM 534 O O . GLY A 1 72 ? -2.395 -2.072 -4.388 1.00 95.56 72 GLY A O 1
ATOM 535 N N . GLY A 1 73 ? -0.375 -1.148 -4.686 1.00 96.31 73 GLY A N 1
ATOM 536 C CA . GLY A 1 73 ? 0.026 -1.221 -3.286 1.00 96.31 73 GLY A CA 1
ATOM 537 C C . GLY A 1 73 ? -0.859 -0.363 -2.384 1.00 96.31 73 GLY A C 1
ATOM 538 O O . GLY A 1 73 ? -1.269 -0.827 -1.320 1.00 96.31 73 GLY A O 1
ATOM 539 N N . PHE A 1 74 ? -1.193 0.861 -2.809 1.00 95.94 74 PHE A N 1
ATOM 540 C CA . PHE A 1 74 ? -2.083 1.743 -2.055 1.00 95.94 74 PHE A CA 1
ATOM 541 C C . PHE A 1 74 ? -3.487 1.149 -1.958 1.00 95.94 74 PHE A C 1
ATOM 543 O O . PHE A 1 74 ? -4.047 1.080 -0.866 1.00 95.94 74 PHE A O 1
ATOM 550 N N . MET A 1 75 ? -4.039 0.666 -3.075 1.00 96.69 75 MET A N 1
ATOM 551 C CA . MET A 1 75 ? -5.351 0.016 -3.086 1.00 96.69 75 MET A CA 1
ATOM 552 C C . MET A 1 75 ? -5.375 -1.209 -2.167 1.00 96.69 75 MET A C 1
ATOM 554 O O . MET A 1 75 ? -6.342 -1.397 -1.432 1.00 96.69 75 MET A O 1
ATOM 558 N N . TYR A 1 76 ? -4.304 -2.005 -2.144 1.00 96.69 76 TYR A N 1
ATOM 559 C CA . TYR A 1 76 ? -4.207 -3.164 -1.260 1.00 96.69 76 TYR A CA 1
ATOM 560 C C . TYR A 1 76 ? -4.124 -2.771 0.222 1.00 96.69 76 TYR A C 1
ATOM 562 O O . TYR A 1 76 ? -4.842 -3.331 1.052 1.00 96.69 76 TYR A O 1
ATOM 570 N N . ALA A 1 77 ? -3.300 -1.782 0.576 1.00 95.62 77 ALA A N 1
ATOM 571 C CA . ALA A 1 77 ? -3.236 -1.244 1.937 1.00 95.62 77 ALA A CA 1
ATOM 572 C C . ALA A 1 77 ? -4.587 -0.652 2.382 1.00 95.62 77 ALA A C 1
ATOM 574 O O . ALA A 1 77 ? -5.052 -0.909 3.494 1.00 95.62 77 ALA A O 1
ATOM 575 N N . TYR A 1 78 ? -5.263 0.066 1.481 1.00 96.19 78 TYR A N 1
ATOM 576 C CA . TYR A 1 78 ? -6.591 0.624 1.713 1.00 96.19 78 TYR A CA 1
ATOM 577 C C . TYR A 1 78 ? -7.634 -0.467 1.970 1.00 96.19 78 TYR A C 1
ATOM 579 O O . TYR A 1 78 ? -8.367 -0.380 2.952 1.00 96.19 78 TYR A O 1
ATOM 587 N N . GLN A 1 79 ? -7.671 -1.519 1.145 1.00 94.31 79 GLN A N 1
ATOM 588 C CA . GLN A 1 79 ? -8.576 -2.660 1.331 1.00 94.31 79 GLN A CA 1
ATOM 589 C C . GLN A 1 79 ? -8.347 -3.352 2.678 1.00 94.31 79 GLN A C 1
ATOM 591 O O . GLN A 1 79 ? -9.309 -3.643 3.386 1.00 94.31 79 GLN A O 1
ATOM 596 N N . ASN A 1 80 ? -7.086 -3.566 3.060 1.00 94.75 80 ASN A N 1
ATOM 597 C CA . ASN A 1 80 ? -6.745 -4.157 4.353 1.00 94.75 80 ASN A CA 1
ATOM 598 C C . ASN A 1 80 ? -7.215 -3.278 5.519 1.00 94.75 80 ASN A C 1
ATOM 600 O O . ASN A 1 80 ? -7.889 -3.768 6.421 1.00 94.75 80 ASN A O 1
ATOM 604 N N . SER A 1 81 ? -6.919 -1.979 5.486 1.00 94.44 81 SER A N 1
ATOM 605 C CA . SER A 1 81 ? -7.325 -1.053 6.548 1.00 94.44 81 SER A CA 1
ATOM 606 C C . SER A 1 81 ? -8.848 -0.904 6.649 1.00 94.44 81 SER A C 1
ATOM 608 O O . SER A 1 81 ? -9.417 -1.013 7.738 1.00 94.44 81 SER A O 1
ATOM 610 N N . ALA A 1 82 ? -9.536 -0.728 5.518 1.00 94.31 82 ALA A N 1
ATOM 611 C CA . ALA A 1 82 ? -10.990 -0.614 5.482 1.00 94.31 82 ALA A CA 1
ATOM 612 C C . ALA A 1 82 ? -11.661 -1.910 5.960 1.00 94.31 82 ALA A C 1
ATOM 614 O O . ALA A 1 82 ? -12.594 -1.859 6.759 1.00 94.31 82 ALA A O 1
ATOM 615 N N . GLY A 1 83 ? -11.159 -3.072 5.531 1.00 93.06 83 GLY A N 1
ATOM 616 C CA . GLY A 1 83 ? -11.674 -4.370 5.960 1.00 93.06 83 GLY A CA 1
ATOM 617 C C . GLY A 1 83 ? -11.541 -4.596 7.468 1.00 93.06 83 GLY A C 1
ATOM 618 O O . GLY A 1 83 ? -12.477 -5.111 8.078 1.00 93.06 83 GLY A O 1
ATOM 619 N N . ARG A 1 84 ? -10.445 -4.141 8.095 1.00 95.12 84 ARG A N 1
ATOM 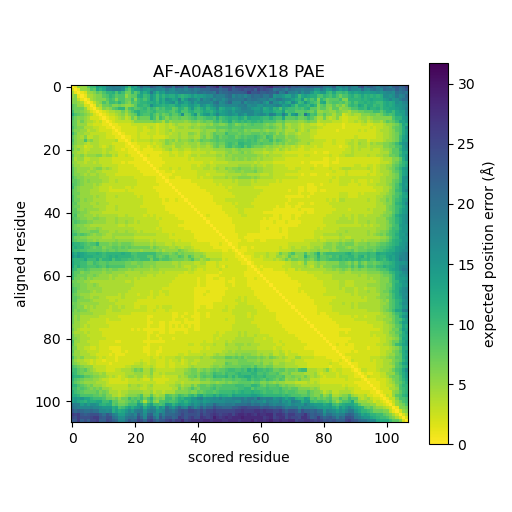620 C CA . ARG A 1 84 ? -10.298 -4.180 9.563 1.00 95.12 84 ARG A CA 1
ATOM 621 C C . ARG A 1 84 ? -11.298 -3.258 10.261 1.00 95.12 84 ARG A C 1
ATOM 623 O O . ARG A 1 84 ? -11.945 -3.673 11.216 1.00 95.12 84 ARG A O 1
ATOM 630 N N . LEU A 1 85 ? -11.502 -2.037 9.766 1.00 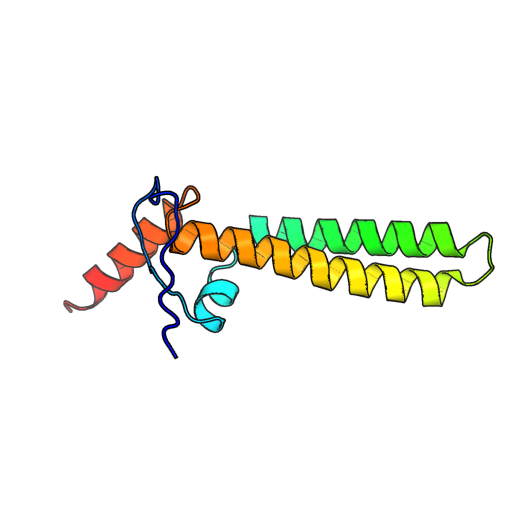93.50 85 LEU A N 1
ATOM 631 C CA . LEU A 1 85 ? -12.476 -1.104 10.354 1.00 93.50 85 LEU A CA 1
ATOM 632 C C . LEU A 1 85 ? -13.924 -1.606 10.238 1.00 93.50 85 LEU A C 1
ATOM 634 O O . LEU A 1 85 ? -14.695 -1.497 11.195 1.00 93.50 85 LEU A O 1
ATOM 638 N N . MET A 1 86 ? -14.272 -2.192 9.093 1.00 92.50 86 MET A N 1
ATOM 639 C CA . MET A 1 86 ? -15.614 -2.703 8.804 1.00 92.50 86 MET A CA 1
ATOM 640 C C . MET A 1 86 ? -15.891 -4.091 9.406 1.00 92.50 86 MET A C 1
ATOM 642 O O . MET A 1 86 ? -17.024 -4.558 9.330 1.00 92.50 86 MET A O 1
ATOM 646 N N . GLY A 1 87 ? -14.894 -4.748 10.011 1.00 92.75 87 GLY A N 1
ATOM 647 C CA . GLY A 1 87 ? -15.049 -6.060 10.652 1.00 92.75 87 GLY A CA 1
ATOM 648 C C . GLY A 1 87 ? -15.003 -7.258 9.692 1.00 92.75 87 GLY A C 1
ATOM 649 O O . GLY A 1 87 ? -15.428 -8.355 10.050 1.00 92.75 87 GLY A O 1
ATOM 650 N N . PHE A 1 88 ? -14.495 -7.078 8.470 1.00 92.88 88 PHE A N 1
ATOM 651 C CA . PHE A 1 88 ? -14.242 -8.180 7.529 1.00 92.88 88 PHE A CA 1
ATOM 652 C C . PHE A 1 88 ? -12.881 -8.847 7.751 1.00 92.88 88 PHE A C 1
ATOM 654 O O . PHE A 1 88 ? -12.695 -9.992 7.350 1.00 92.88 88 PHE A O 1
ATOM 661 N N . PHE A 1 89 ? -11.945 -8.158 8.407 1.00 93.50 89 PHE A N 1
ATOM 662 C CA . PHE A 1 89 ? -10.621 -8.678 8.751 1.00 93.50 89 PHE A CA 1
ATOM 663 C C . PHE A 1 89 ? -10.354 -8.596 10.261 1.00 93.50 89 PHE A C 1
ATOM 665 O O . PHE A 1 89 ? -10.979 -7.766 10.928 1.00 93.50 89 PHE A O 1
ATOM 672 N N . PRO A 1 90 ? -9.410 -9.404 10.794 1.00 93.81 90 PRO A N 1
ATOM 673 C CA . PRO A 1 90 ? -9.011 -9.341 12.201 1.00 93.81 90 PRO A CA 1
ATOM 674 C 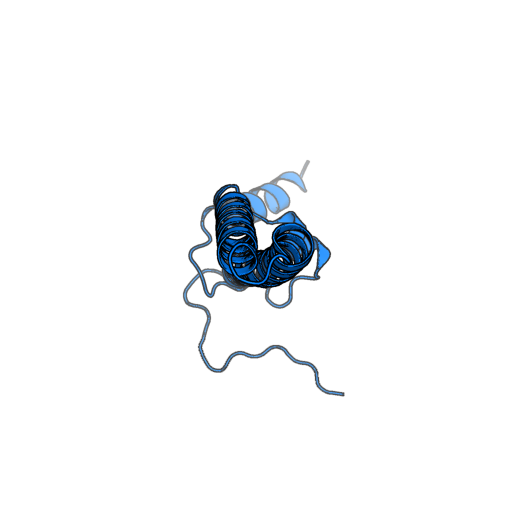C . PRO A 1 90 ? -8.597 -7.926 12.618 1.00 93.81 90 PRO A C 1
ATOM 676 O O . PRO A 1 90 ? -7.767 -7.309 11.947 1.00 93.81 90 PRO A O 1
ATOM 679 N N . ASN A 1 91 ? -9.169 -7.415 13.711 1.00 93.06 91 ASN A N 1
ATOM 680 C CA . ASN A 1 91 ? -9.095 -5.993 14.066 1.00 93.06 91 ASN A CA 1
ATOM 681 C C . ASN A 1 91 ? -8.976 -5.713 15.578 1.00 93.06 91 ASN A C 1
ATOM 683 O O . ASN A 1 91 ? -9.492 -4.718 16.091 1.00 93.06 91 ASN A O 1
ATOM 687 N N . GLU A 1 92 ? -8.296 -6.596 16.311 1.00 91.25 92 GLU A N 1
ATOM 688 C CA . GLU A 1 92 ? -8.116 -6.481 17.767 1.00 91.25 92 GLU A CA 1
ATOM 689 C C . GLU A 1 92 ? -7.503 -5.132 18.183 1.00 91.25 92 GLU A C 1
ATOM 691 O O . GLU A 1 92 ? -7.950 -4.511 19.151 1.00 91.25 92 GLU A O 1
ATOM 696 N N . GLY A 1 93 ? -6.522 -4.639 17.417 1.00 88.12 93 GLY A N 1
ATOM 697 C CA . GLY A 1 93 ? -5.865 -3.354 17.670 1.00 88.12 93 GLY A CA 1
ATOM 698 C C . GLY A 1 93 ? -6.803 -2.158 17.486 1.00 88.12 93 GLY A C 1
ATOM 699 O O . GLY A 1 93 ? -6.812 -1.234 18.301 1.00 88.12 93 GLY A O 1
ATOM 700 N N . GLU A 1 94 ? -7.636 -2.183 16.448 1.00 90.06 94 GLU A N 1
ATOM 701 C CA . GLU A 1 94 ? -8.621 -1.142 16.157 1.00 90.06 94 GLU A CA 1
ATOM 702 C C . GLU A 1 94 ? -9.742 -1.119 17.197 1.00 90.06 94 GLU A C 1
ATOM 704 O O . GLU A 1 94 ? -10.176 -0.044 17.625 1.00 90.06 94 GLU A O 1
ATOM 709 N N . VAL A 1 95 ? -10.182 -2.299 17.639 1.00 91.12 95 VAL A N 1
ATOM 710 C CA . VAL A 1 95 ? -11.169 -2.449 18.709 1.00 91.12 95 VAL A CA 1
ATOM 711 C C . VAL A 1 95 ? -10.612 -1.860 20.005 1.00 91.12 95 VAL A C 1
ATOM 713 O O . VAL A 1 95 ? -11.247 -0.967 20.576 1.00 91.12 95 VAL A O 1
ATOM 716 N N . ALA A 1 96 ? -9.400 -2.244 20.417 1.00 89.88 96 ALA A N 1
ATOM 717 C CA . ALA A 1 96 ? -8.740 -1.701 21.606 1.00 89.88 96 ALA A CA 1
ATOM 718 C C . ALA A 1 96 ? -8.591 -0.166 21.543 1.00 89.88 96 ALA A C 1
ATOM 720 O O . ALA A 1 96 ? -8.992 0.543 22.473 1.00 89.88 96 ALA A O 1
ATOM 721 N N . ALA A 1 97 ? -8.114 0.367 20.413 1.00 87.88 97 ALA A N 1
ATOM 722 C CA . ALA A 1 97 ? -7.971 1.808 20.205 1.00 87.88 97 ALA A CA 1
ATOM 723 C C . ALA A 1 97 ? -9.321 2.553 20.248 1.00 87.88 97 ALA A C 1
ATOM 725 O O . ALA A 1 97 ? -9.398 3.690 20.727 1.00 87.88 97 ALA A O 1
ATOM 726 N N . SER A 1 98 ? -10.403 1.929 19.771 1.00 86.31 98 SER A N 1
ATOM 727 C CA . SER A 1 98 ? -11.753 2.502 19.828 1.00 86.31 98 SER A CA 1
ATOM 728 C C . SER A 1 98 ? -12.303 2.570 21.259 1.00 86.31 98 SER A C 1
ATOM 730 O O . SER A 1 98 ? -12.919 3.573 21.629 1.00 86.31 98 SER A O 1
ATOM 732 N N . HIS A 1 99 ? -12.034 1.556 22.090 1.00 81.56 99 HIS A N 1
ATOM 733 C CA . HIS A 1 99 ? -12.433 1.541 23.499 1.00 81.56 99 HIS A CA 1
ATOM 734 C C . HIS A 1 99 ? -11.668 2.583 24.313 1.00 81.56 99 HIS A C 1
ATOM 736 O O . HIS A 1 99 ? -12.278 3.301 25.105 1.00 81.56 99 HIS A O 1
ATOM 742 N N . GLN A 1 100 ? -10.366 2.742 24.065 1.00 78.12 100 GLN A N 1
ATOM 743 C CA . GLN A 1 100 ? -9.558 3.765 24.731 1.00 78.12 100 GLN A CA 1
ATOM 744 C C . GLN A 1 100 ? -10.056 5.186 24.421 1.00 78.12 100 GLN A C 1
ATOM 746 O O . GLN A 1 100 ? -10.185 6.007 25.328 1.00 78.12 100 GLN A O 1
ATOM 751 N N . LYS A 1 101 ? -10.426 5.464 23.162 1.00 76.00 101 LYS A N 1
ATOM 752 C CA . LYS A 1 101 ? -11.028 6.753 22.770 1.00 76.00 101 LYS A CA 1
ATOM 753 C C . LYS A 1 101 ? -12.371 7.021 23.455 1.00 76.00 101 LYS A C 1
ATOM 755 O O . LYS A 1 101 ? -12.683 8.171 23.735 1.00 76.00 101 LYS A O 1
ATOM 760 N N . ARG A 1 102 ? -13.158 5.977 23.735 1.00 67.19 102 ARG A N 1
ATOM 761 C CA . ARG A 1 102 ? -14.436 6.091 24.460 1.00 67.19 102 ARG A CA 1
ATOM 762 C C . ARG A 1 102 ? -14.245 6.260 25.971 1.00 67.19 102 ARG A C 1
ATOM 764 O O . ARG A 1 102 ? -14.986 7.019 26.581 1.00 67.19 102 ARG A O 1
ATOM 771 N N . GLY A 1 103 ? -13.249 5.599 26.564 1.00 60.88 103 GLY A N 1
ATOM 772 C CA . GLY A 1 103 ? -12.943 5.697 27.997 1.00 60.88 103 GLY A CA 1
ATOM 773 C C . GLY A 1 103 ? -12.297 7.023 28.417 1.00 60.88 103 GLY A C 1
ATOM 774 O O . GLY A 1 103 ? -12.504 7.469 29.538 1.00 60.88 103 GLY A O 1
ATOM 775 N N . GLY A 1 104 ? -11.567 7.690 27.518 1.00 56.44 104 GLY A N 1
ATOM 776 C CA . GLY A 1 104 ? -10.941 8.994 27.784 1.00 56.44 104 GLY A CA 1
ATOM 777 C C . GLY A 1 104 ? -11.887 10.203 27.760 1.00 56.44 104 GLY A C 1
ATOM 778 O O . GLY A 1 104 ? -11.441 11.303 28.049 1.00 56.44 104 GLY A O 1
ATOM 779 N N . SER A 1 105 ? -13.169 10.022 27.420 1.00 55.06 105 SER A N 1
ATOM 780 C CA . SER A 1 105 ? -14.163 11.108 27.338 1.00 55.06 105 SER A CA 1
ATOM 781 C C . SER A 1 105 ? -14.924 11.360 28.655 1.00 55.06 105 SER A C 1
ATOM 783 O O . SER A 1 105 ? -15.868 12.147 28.659 1.00 55.06 105 SER A O 1
ATOM 785 N N . PHE A 1 106 ? -14.549 10.682 29.746 1.00 55.84 106 PHE A N 1
ATOM 786 C CA . PHE A 1 106 ? -15.191 10.776 31.067 1.00 55.84 106 PHE A CA 1
ATOM 787 C C . PHE A 1 106 ? -14.341 11.496 32.137 1.00 55.84 106 PHE A C 1
ATOM 789 O O . PHE A 1 106 ? -14.672 11.399 33.315 1.00 55.84 106 PHE A O 1
ATOM 796 N N . ASN A 1 107 ? -13.283 12.220 31.747 1.00 42.66 107 ASN A N 1
ATOM 797 C CA . ASN A 1 107 ? -12.507 13.098 32.635 1.00 42.66 107 ASN A CA 1
ATOM 798 C C . ASN A 1 107 ? -12.505 14.535 32.115 1.00 42.66 107 ASN A C 1
ATOM 800 O O . ASN A 1 107 ? -12.260 14.701 30.898 1.00 42.66 107 ASN A O 1
#

Organism: Brassica napus (NCBI:txid3708)

Secondary structure (DSSP, 8-state):
-------SSPPSS--S-SS--HHHHHHT--HHHHHHHHHHHHHHHHHHHHHHHTTT-HHHHHHHHHHHHHHHHHHHHHHHHHHHHHTSS--HHHHHHHHHHHHGGG-

Foldseek 3Di:
DDPDDDDPDAQPFDAQDQDDDPVQLVVQQDPVLVVQLVVLLVVLLVCQQVVCVVVVRNPVSSVVSNVVSNVVSVVVSSCVSVCLNNRNDPPPPSVVVSVVVVVVVPD

Sequence (107 aa):
MNTDITALEKPQYPVVDRNPPFTKVVGNFSVLDYLRFSTITGVSVTVGYLSGIKPGIKGPSMVTGGLIGLMGGFMYAYQNSAGRLMGFFPNEGEVAASHQKRGGSFN

Nearest PDB structures (fol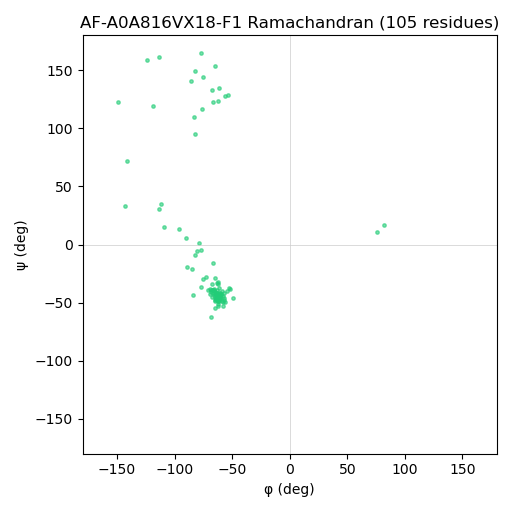dseek):
  7aqq-assembly1_f  TM=9.784E-01  e=2.688E-13  Arabidopsis thaliana
  6x89-assembly1_X1  TM=9.978E-01  e=9.262E-12  Vigna radiata
  7ard-assembly1_f  TM=8.617E-01  e=2.742E-05  Polytomella sp. Pringsheim 198.80
  8b6f-assembly1_AU  TM=6.874E-01  e=4.414E-03  Tetrahymena thermophila SB210
  8ssf-assembly1_B-2  TM=3.920E-01  e=1.771E+00  Hydrogenobacter thermophilus TK-6

Solvent-accessible surface area (backbone atoms only — not comparable to full-atom values): 5781 Å² total; per-residue (Å²): 135,92,79,79,87,73,69,93,66,79,57,85,38,78,65,74,35,82,78,68,53,71,70,56,30,64,72,52,55,47,74,66,31,54,50,49,22,52,49,40,18,50,53,26,24,53,51,18,27,62,67,12,53,85,81,70,39,29,65,65,33,17,51,53,19,30,54,52,13,47,53,54,13,48,53,50,28,45,52,53,27,42,29,23,34,37,1,69,32,90,36,70,69,60,50,51,55,52,50,52,62,60,64,64,72,80,116